Protein AF-M0QF74-F1 (afdb_monomer_lite)

Foldseek 3Di:
DPDDLFDPLLVLLLCLLVVLVVLCVVVVNNVRSVVSNCVSLVVSLVVCCVQVNNVLSVVLSCLSVVLNVQLVVVCVPVNNVVSSVVSSVVSSVSRRVRVD

Radius of gyration: 13.44 Å; chains: 1; bounding box: 32×22×44 Å

Organism: NCBI:txid1223545

pLDDT: mean 95.43, std 10.25, range [43.28, 98.75]

Secondary structure (DSSP, 8-state):
----SS-THHHHHHHHHHHHHHHHHHHS-HHHHHHHHHHHHHHHHHHHHHHT-HHHHHHHHHHHHHHHHHHHHHHHHH-HHHHHHHHHHHHHHHHHHH--

Structure (mmCIF, N/CA/C/O backbone):
data_AF-M0QF74-F1
#
_entry.id   AF-M0QF74-F1
#
loop_
_atom_site.group_PDB
_atom_site.id
_atom_site.type_symbol
_atom_site.label_atom_id
_atom_site.label_alt_id
_atom_site.label_comp_id
_atom_site.label_asym_id
_atom_site.label_entity_id
_atom_site.label_seq_id
_atom_site.pdbx_PDB_ins_code
_atom_site.Cartn_x
_atom_site.Cartn_y
_atom_site.Cartn_z
_atom_site.occupancy
_atom_site.B_iso_or_equiv
_atom_site.auth_seq_id
_atom_site.auth_comp_id
_atom_site.auth_asym_id
_atom_site.auth_atom_id
_atom_site.pdbx_PDB_model_num
ATOM 1 N N . MET A 1 1 ? 0.271 2.056 -28.461 1.00 43.28 1 MET A N 1
ATOM 2 C CA . MET A 1 1 ? 0.029 1.913 -27.009 1.00 43.28 1 MET A CA 1
ATOM 3 C C . MET A 1 1 ? -0.030 3.315 -26.438 1.00 43.28 1 MET A C 1
ATOM 5 O O . MET A 1 1 ? 0.976 4.007 -26.491 1.00 43.28 1 MET A O 1
ATOM 9 N N . VAL A 1 2 ? -1.209 3.779 -26.026 1.00 47.06 2 VAL A N 1
ATOM 10 C CA . VAL A 1 2 ? -1.350 5.092 -25.382 1.00 47.06 2 VAL A CA 1
ATOM 11 C C . VAL A 1 2 ? -0.651 4.984 -24.030 1.00 47.06 2 VAL A C 1
ATOM 13 O O . VAL A 1 2 ? -1.106 4.238 -23.166 1.00 47.06 2 VAL A O 1
ATOM 16 N N . GLY A 1 3 ? 0.505 5.630 -23.889 1.00 45.97 3 GLY A N 1
ATOM 17 C CA . GLY A 1 3 ? 1.227 5.679 -22.624 1.00 45.97 3 GLY A CA 1
ATOM 18 C C . GLY A 1 3 ? 0.364 6.408 -21.607 1.00 45.97 3 GLY A C 1
ATOM 19 O O . GLY A 1 3 ? 0.122 7.605 -21.746 1.00 45.97 3 GLY A O 1
ATOM 20 N N . MET A 1 4 ? -0.142 5.689 -20.607 1.00 57.38 4 MET A N 1
ATOM 21 C CA . MET A 1 4 ? -0.702 6.343 -19.432 1.00 57.38 4 MET A CA 1
ATOM 22 C C . MET A 1 4 ? 0.428 7.169 -18.819 1.00 57.38 4 MET A C 1
ATOM 24 O O . MET A 1 4 ? 1.495 6.631 -18.535 1.00 57.38 4 MET A O 1
ATOM 28 N N . ALA A 1 5 ? 0.203 8.466 -18.606 1.00 74.94 5 ALA A N 1
ATOM 29 C CA . ALA A 1 5 ? 1.170 9.361 -17.961 1.00 74.94 5 ALA A CA 1
ATOM 30 C C . ALA A 1 5 ? 1.545 8.923 -16.523 1.00 74.94 5 ALA A C 1
ATOM 32 O O . ALA A 1 5 ? 2.412 9.525 -15.896 1.00 74.94 5 ALA A O 1
ATOM 33 N N . VAL A 1 6 ? 0.888 7.879 -16.001 1.00 77.94 6 VAL A N 1
ATOM 34 C CA . VAL A 1 6 ? 1.096 7.266 -14.691 1.00 77.94 6 VAL A CA 1
ATOM 35 C C . VAL A 1 6 ? 0.990 5.744 -14.841 1.00 77.94 6 VAL A C 1
ATOM 37 O O . VAL A 1 6 ? 0.018 5.244 -15.408 1.00 77.94 6 VAL A O 1
ATOM 40 N N . ASP A 1 7 ? 1.980 5.008 -14.328 1.00 93.06 7 ASP A N 1
ATOM 41 C CA . ASP A 1 7 ? 1.989 3.539 -14.316 1.00 93.06 7 ASP A CA 1
ATOM 42 C C . ASP A 1 7 ? 0.746 2.984 -13.591 1.00 93.06 7 ASP A C 1
ATOM 44 O O . ASP A 1 7 ? 0.364 3.466 -12.522 1.00 93.06 7 ASP A O 1
ATOM 48 N N . VAL A 1 8 ? 0.111 1.952 -14.156 1.00 95.81 8 VAL A N 1
ATOM 49 C CA . VAL A 1 8 ? -1.116 1.334 -13.616 1.00 95.81 8 VAL A CA 1
ATOM 50 C C . VAL A 1 8 ? -0.934 0.761 -12.206 1.00 95.81 8 VAL A C 1
ATOM 52 O O . VAL A 1 8 ? -1.894 0.655 -11.446 1.00 95.81 8 VAL A O 1
ATOM 55 N N . THR A 1 9 ? 0.292 0.425 -11.813 1.00 97.50 9 THR A N 1
ATOM 56 C CA . THR A 1 9 ? 0.589 -0.055 -10.463 1.00 97.50 9 THR A CA 1
ATOM 57 C C . THR A 1 9 ? 0.405 1.031 -9.402 1.00 97.50 9 THR A C 1
ATOM 59 O O . THR A 1 9 ? 0.111 0.691 -8.261 1.00 97.50 9 THR A O 1
ATOM 62 N N . VAL A 1 10 ? 0.458 2.322 -9.759 1.00 97.75 10 VAL A N 1
ATOM 63 C CA . VAL A 1 10 ? 0.252 3.452 -8.831 1.00 97.75 10 VAL A CA 1
ATOM 64 C C . VAL A 1 10 ? -1.149 3.440 -8.198 1.00 97.75 10 VAL A C 1
ATOM 66 O O . VAL A 1 10 ? -1.242 3.384 -6.968 1.00 97.75 10 VAL A O 1
ATOM 69 N N . PRO A 1 11 ? -2.261 3.450 -8.963 1.00 97.88 11 PRO A N 1
ATOM 70 C CA . PRO A 1 11 ? -3.586 3.323 -8.364 1.00 97.88 11 PRO A CA 1
ATOM 71 C C . PRO A 1 11 ? -3.816 1.948 -7.723 1.00 97.88 11 PRO A C 1
ATOM 73 O O . PRO A 1 11 ? -4.575 1.862 -6.761 1.00 97.88 11 PRO A O 1
ATOM 76 N N . VAL A 1 12 ? -3.156 0.880 -8.189 1.00 98.44 12 VAL A N 1
ATOM 77 C CA . VAL A 1 12 ? -3.323 -0.468 -7.613 1.00 98.44 12 VAL A CA 1
ATOM 78 C C . VAL A 1 12 ? -2.725 -0.568 -6.212 1.00 98.44 12 VAL A C 1
ATOM 80 O O . VAL A 1 12 ? -3.396 -1.071 -5.310 1.00 98.44 12 VAL A O 1
ATOM 83 N N . VAL A 1 13 ? -1.514 -0.052 -5.973 1.00 98.50 13 VAL A N 1
ATOM 84 C CA . VAL A 1 13 ? -0.951 -0.031 -4.612 1.00 98.50 13 VAL A CA 1
ATOM 85 C C . VAL A 1 13 ? -1.791 0.846 -3.683 1.00 98.50 13 VAL A C 1
ATOM 87 O O . VAL A 1 13 ? -2.042 0.466 -2.538 1.00 98.50 13 VAL A O 1
ATOM 90 N N . ALA A 1 14 ? -2.311 1.971 -4.182 1.00 98.62 14 ALA A N 1
ATOM 91 C CA . ALA A 1 14 ? -3.192 2.825 -3.397 1.00 98.62 14 ALA A CA 1
ATOM 92 C C . ALA A 1 14 ? -4.499 2.107 -3.023 1.00 98.62 14 ALA A C 1
ATOM 94 O O . ALA A 1 14 ? -4.888 2.092 -1.853 1.00 98.62 14 ALA A O 1
ATOM 95 N N . ALA A 1 15 ? -5.129 1.439 -3.992 1.00 98.56 15 ALA A N 1
ATOM 96 C CA . ALA A 1 15 ? -6.319 0.626 -3.774 1.00 98.56 15 ALA A CA 1
ATOM 97 C C . ALA A 1 15 ? -6.053 -0.540 -2.814 1.00 98.56 15 ALA A C 1
ATOM 99 O O . ALA A 1 15 ? -6.907 -0.858 -1.995 1.00 98.56 15 ALA A O 1
ATOM 100 N N . GLY A 1 16 ? -4.871 -1.151 -2.852 1.00 98.62 16 GLY A N 1
ATOM 101 C CA . GLY A 1 16 ? -4.520 -2.226 -1.932 1.00 98.62 16 GLY A CA 1
ATOM 102 C C . GLY A 1 16 ? -4.429 -1.770 -0.470 1.00 98.62 16 GLY A C 1
ATOM 103 O O . GLY A 1 16 ? -4.944 -2.452 0.413 1.00 98.62 16 GLY A O 1
ATOM 104 N N . LEU A 1 17 ? -3.833 -0.601 -0.200 1.00 98.69 17 LEU A N 1
ATOM 105 C CA . LEU A 1 17 ? -3.731 -0.055 1.163 1.00 98.69 17 LEU A CA 1
ATOM 106 C C . LEU A 1 17 ? -5.080 0.469 1.672 1.00 98.69 17 LEU A C 1
ATOM 108 O O . LEU A 1 17 ? -5.539 0.075 2.746 1.00 98.69 17 LEU A O 1
ATOM 112 N N . VAL A 1 18 ? -5.740 1.324 0.888 1.00 98.75 18 VAL A N 1
ATOM 113 C CA . VAL A 1 18 ? -7.033 1.922 1.258 1.00 98.75 18 VAL A CA 1
ATOM 114 C C . VAL A 1 18 ? -8.128 0.861 1.281 1.00 98.75 18 VAL A C 1
ATOM 116 O O . VAL A 1 18 ? -8.867 0.748 2.258 1.00 98.75 18 VAL A O 1
ATOM 119 N N . GLY A 1 19 ? -8.215 0.059 0.223 1.00 98.31 19 GLY A N 1
ATOM 120 C CA . GLY A 1 19 ? -9.195 -1.010 0.073 1.00 98.31 19 GLY A CA 1
ATOM 121 C C . GLY A 1 19 ? -8.965 -2.151 1.055 1.00 98.31 19 GLY A C 1
ATOM 122 O O . GLY A 1 19 ? -9.935 -2.656 1.608 1.00 98.31 19 GLY A O 1
ATOM 123 N N . GLY A 1 20 ? -7.714 -2.512 1.356 1.00 98.25 20 GLY A N 1
ATOM 124 C CA . GLY A 1 20 ? -7.407 -3.509 2.384 1.00 98.25 20 GLY A CA 1
ATOM 125 C C . GLY A 1 20 ? -7.858 -3.059 3.772 1.00 98.25 20 GLY A C 1
ATOM 126 O O . GLY A 1 20 ? -8.514 -3.816 4.493 1.00 98.25 20 GLY A O 1
ATOM 127 N N . PHE A 1 21 ? -7.597 -1.797 4.127 1.00 98.31 21 PHE A N 1
ATOM 128 C CA . PHE A 1 21 ? -8.092 -1.224 5.376 1.00 98.31 21 PHE A CA 1
ATOM 129 C C . PHE A 1 21 ? -9.624 -1.158 5.417 1.00 98.31 21 PHE A C 1
ATOM 131 O O . PHE A 1 21 ? -10.229 -1.594 6.397 1.00 98.31 21 PHE A O 1
ATOM 138 N N . ALA A 1 22 ? -10.257 -0.654 4.355 1.00 98.50 22 ALA A N 1
ATOM 139 C CA . ALA A 1 22 ? -11.710 -0.559 4.254 1.00 98.50 22 ALA A CA 1
ATOM 140 C C . ALA A 1 22 ? -12.371 -1.941 4.353 1.00 98.50 22 ALA A C 1
ATOM 142 O O . ALA A 1 22 ? -13.299 -2.120 5.142 1.00 98.50 22 ALA A O 1
ATOM 143 N N . ALA A 1 23 ? -11.857 -2.932 3.621 1.00 98.44 23 ALA A N 1
ATOM 144 C CA . ALA A 1 23 ? -12.348 -4.302 3.648 1.00 98.44 23 ALA A CA 1
ATOM 145 C C . ALA A 1 23 ? -12.287 -4.870 5.066 1.00 98.44 23 ALA A C 1
ATOM 147 O O . ALA A 1 23 ? -13.312 -5.317 5.5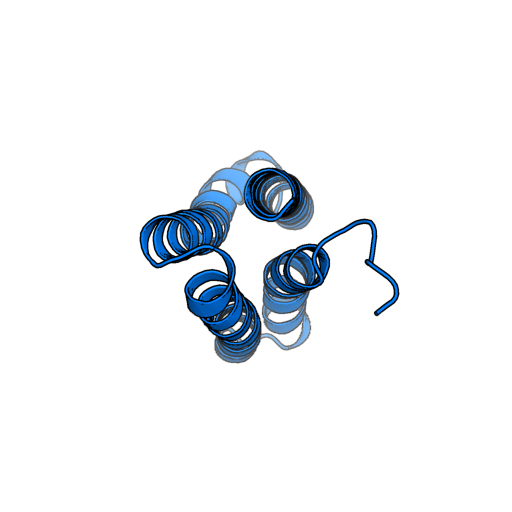76 1.00 98.44 23 ALA A O 1
ATOM 148 N N . ALA A 1 24 ? -11.140 -4.785 5.746 1.00 98.19 24 ALA A N 1
ATOM 149 C CA . ALA A 1 24 ? -11.017 -5.264 7.123 1.00 98.19 24 ALA A CA 1
ATOM 150 C C . ALA A 1 24 ? -11.944 -4.516 8.095 1.00 98.19 24 ALA A C 1
ATOM 152 O O . ALA A 1 24 ? -12.582 -5.139 8.943 1.00 98.19 24 ALA A O 1
ATOM 153 N N . ARG A 1 25 ? -12.038 -3.187 7.969 1.00 97.88 25 ARG A N 1
ATOM 154 C CA . ARG A 1 25 ? -12.821 -2.335 8.873 1.00 97.88 25 ARG A CA 1
ATOM 155 C C . ARG A 1 25 ? -14.321 -2.575 8.751 1.00 97.88 25 ARG A C 1
ATOM 157 O O . ARG A 1 25 ? -14.986 -2.688 9.774 1.00 97.88 25 ARG A O 1
ATOM 164 N N . TYR A 1 26 ? -14.849 -2.603 7.531 1.00 98.19 26 TYR A N 1
ATOM 165 C CA . TYR A 1 26 ? -16.294 -2.644 7.301 1.00 98.19 26 TYR A CA 1
ATOM 166 C C . TYR A 1 26 ? -16.863 -4.060 7.286 1.00 98.19 26 TYR A C 1
ATOM 168 O O . TYR A 1 26 ? -18.033 -4.237 7.601 1.00 98.19 26 TYR A O 1
ATOM 176 N N . SER A 1 27 ? -16.048 -5.071 6.978 1.00 98.19 27 SER A N 1
ATOM 177 C CA . SER A 1 27 ? -16.472 -6.471 7.111 1.00 98.19 27 SER A CA 1
ATOM 178 C C . SER A 1 27 ? -16.266 -7.043 8.516 1.00 98.19 27 SER A C 1
ATOM 180 O O . SER A 1 27 ? -16.821 -8.090 8.828 1.00 98.19 27 SER A O 1
ATOM 182 N N . GLY A 1 28 ? -15.414 -6.418 9.339 1.00 97.69 28 GLY A N 1
ATOM 183 C CA . GLY A 1 28 ? -14.943 -6.993 10.604 1.00 97.69 28 GLY A CA 1
ATOM 184 C C . GLY A 1 28 ? -13.967 -8.168 10.438 1.00 97.69 28 GLY A C 1
ATOM 185 O O . GLY A 1 28 ? -13.552 -8.760 11.432 1.00 97.69 28 GLY A O 1
ATOM 186 N N . ARG A 1 29 ? -13.575 -8.511 9.202 1.00 97.94 29 ARG A N 1
ATOM 187 C CA . ARG A 1 29 ? -12.751 -9.679 8.862 1.00 97.94 29 ARG A CA 1
ATOM 188 C C . ARG A 1 29 ? -11.357 -9.254 8.414 1.00 97.94 29 ARG A C 1
ATOM 190 O O . ARG A 1 29 ? -11.166 -8.733 7.314 1.00 97.94 29 ARG A O 1
ATOM 197 N N . ARG A 1 30 ? -10.356 -9.489 9.264 1.00 96.56 30 ARG A N 1
ATOM 198 C CA . ARG A 1 30 ? -8.956 -9.089 9.014 1.00 96.56 30 ARG A CA 1
ATOM 199 C C . ARG A 1 30 ? -8.355 -9.786 7.797 1.00 96.56 30 ARG A C 1
ATOM 201 O O . ARG A 1 30 ? -7.573 -9.182 7.067 1.00 96.56 30 ARG A O 1
ATOM 208 N N . GLU A 1 31 ? -8.752 -11.028 7.561 1.00 97.94 31 GLU A N 1
ATOM 209 C CA . GLU A 1 31 ? -8.315 -11.840 6.434 1.00 97.94 31 GLU A CA 1
ATOM 210 C C . GLU A 1 31 ? -8.718 -11.233 5.086 1.00 97.94 31 GLU A C 1
ATOM 212 O O . GLU A 1 31 ? -7.926 -11.277 4.150 1.00 97.94 31 GLU A O 1
ATOM 217 N N . LEU A 1 32 ? -9.884 -10.578 4.991 1.00 98.31 32 LEU A N 1
ATOM 218 C CA . LEU A 1 32 ? -10.306 -9.916 3.752 1.00 98.31 32 LEU A CA 1
ATOM 219 C C . LEU A 1 32 ? -9.400 -8.728 3.419 1.00 98.31 32 LEU A C 1
ATOM 221 O O . LEU A 1 32 ? -9.017 -8.552 2.265 1.00 98.31 32 LEU A O 1
ATOM 225 N N . GLY A 1 33 ? -8.995 -7.955 4.430 1.00 98.12 33 GLY A N 1
ATOM 226 C CA . GLY A 1 33 ? -8.012 -6.890 4.237 1.00 98.12 33 GLY A CA 1
ATOM 227 C C . GLY A 1 33 ? -6.656 -7.425 3.780 1.00 98.12 33 GLY A C 1
ATOM 228 O O . GLY A 1 33 ? -6.055 -6.871 2.862 1.00 98.12 33 GLY A O 1
ATOM 229 N N . GLY A 1 34 ? -6.209 -8.540 4.367 1.00 98.06 34 GLY A N 1
ATOM 230 C CA . GLY A 1 34 ? -4.977 -9.223 3.968 1.00 98.06 34 GLY A CA 1
ATOM 231 C C . GLY A 1 34 ? -5.013 -9.736 2.527 1.00 98.06 34 GLY A C 1
ATOM 232 O O . GLY A 1 34 ? -4.033 -9.578 1.807 1.00 98.06 34 GLY A O 1
ATOM 233 N N . ILE A 1 35 ? -6.146 -10.284 2.078 1.00 98.69 35 ILE A N 1
ATOM 234 C CA . ILE A 1 35 ? -6.330 -10.743 0.692 1.00 98.69 35 ILE A CA 1
ATOM 235 C C . ILE A 1 35 ? -6.215 -9.573 -0.289 1.00 98.69 35 ILE A C 1
ATOM 237 O O . ILE A 1 35 ? -5.492 -9.682 -1.277 1.00 98.69 35 ILE A O 1
ATOM 241 N N . VAL A 1 36 ? -6.878 -8.444 -0.015 1.00 98.62 36 VAL A N 1
ATOM 242 C CA . VAL A 1 36 ? -6.801 -7.248 -0.874 1.00 98.62 36 VAL A CA 1
ATOM 243 C C . VAL A 1 36 ? -5.372 -6.701 -0.930 1.00 98.62 36 VAL A C 1
ATOM 245 O O . VAL A 1 36 ? -4.859 -6.435 -2.018 1.00 98.62 36 VAL A O 1
ATOM 248 N N . LEU A 1 37 ? -4.711 -6.595 0.228 1.00 98.50 37 LEU A N 1
ATOM 249 C CA . LEU A 1 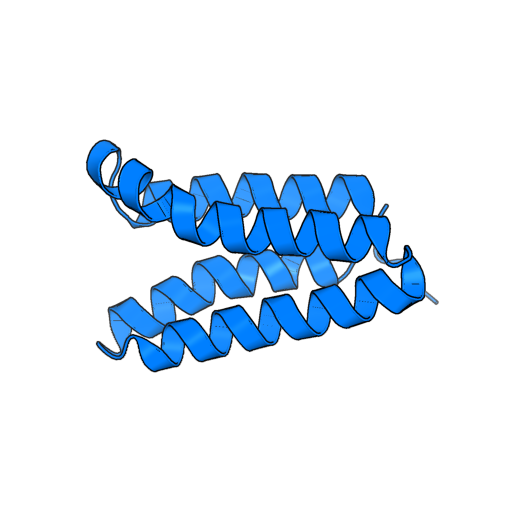37 ? -3.318 -6.160 0.342 1.00 98.50 37 LEU A CA 1
ATOM 250 C C . LEU A 1 37 ? -2.385 -7.073 -0.474 1.00 98.50 37 LEU A C 1
ATOM 252 O O . LEU A 1 37 ? -1.584 -6.600 -1.281 1.00 98.50 37 LEU A O 1
ATOM 256 N N . ALA A 1 38 ? -2.510 -8.391 -0.299 1.00 98.62 38 ALA A N 1
ATOM 257 C CA . ALA A 1 38 ? -1.672 -9.379 -0.970 1.00 98.62 38 ALA A CA 1
ATOM 258 C C . ALA A 1 38 ? -1.909 -9.416 -2.486 1.00 98.62 38 ALA A C 1
ATOM 260 O O . ALA A 1 38 ? -0.946 -9.500 -3.247 1.00 98.62 38 ALA A O 1
ATOM 261 N N . ALA A 1 39 ? -3.161 -9.314 -2.938 1.00 98.75 39 ALA A N 1
ATOM 262 C CA . ALA A 1 39 ? -3.494 -9.305 -4.359 1.00 98.75 39 ALA A CA 1
ATOM 263 C C . ALA A 1 39 ? -2.897 -8.081 -5.068 1.00 98.75 39 ALA A C 1
ATOM 265 O O . ALA A 1 39 ? -2.225 -8.226 -6.091 1.00 98.75 39 ALA A O 1
ATOM 266 N N . ALA A 1 40 ? -3.081 -6.888 -4.495 1.00 98.69 40 ALA A N 1
ATOM 267 C CA . ALA A 1 40 ? -2.542 -5.651 -5.050 1.00 98.69 40 ALA A CA 1
ATOM 268 C C . ALA A 1 40 ? -1.004 -5.636 -5.039 1.00 98.69 40 ALA A C 1
ATOM 270 O O . ALA A 1 40 ? -0.379 -5.374 -6.071 1.00 98.69 40 ALA A O 1
ATOM 271 N N . GLY A 1 41 ? -0.388 -5.957 -3.896 1.00 98.50 41 GLY A N 1
ATOM 272 C CA . GLY A 1 41 ? 1.068 -5.992 -3.751 1.00 98.50 41 GLY A CA 1
ATOM 273 C C . GLY A 1 41 ? 1.725 -7.061 -4.626 1.00 98.50 41 GLY A C 1
ATOM 274 O O . GLY A 1 41 ? 2.708 -6.780 -5.310 1.00 98.50 41 GLY A O 1
ATOM 275 N N . GLY A 1 42 ? 1.161 -8.271 -4.670 1.00 98.62 42 GLY A N 1
ATOM 276 C CA . GLY A 1 42 ? 1.686 -9.385 -5.461 1.00 98.62 42 GLY A CA 1
ATOM 277 C C . GLY A 1 42 ? 1.588 -9.146 -6.966 1.00 98.62 42 GLY A C 1
ATOM 278 O O . GLY A 1 42 ? 2.566 -9.358 -7.686 1.00 98.62 42 GLY A O 1
ATOM 279 N N . TRP A 1 43 ? 0.445 -8.646 -7.448 1.00 98.69 43 TRP A N 1
ATOM 280 C CA . TRP A 1 43 ? 0.293 -8.300 -8.862 1.00 98.69 43 TRP A CA 1
ATOM 281 C C . TRP A 1 43 ? 1.257 -7.185 -9.274 1.00 98.69 43 TRP A C 1
ATOM 283 O O . TRP A 1 43 ? 1.968 -7.333 -10.268 1.00 98.69 43 TRP A O 1
ATOM 293 N N . SER A 1 44 ? 1.345 -6.115 -8.479 1.00 98.56 44 SER A N 1
ATOM 294 C CA . SER A 1 44 ? 2.228 -4.981 -8.780 1.00 98.56 44 SER A CA 1
ATOM 295 C C . SER A 1 44 ? 3.700 -5.396 -8.757 1.00 98.56 44 SER A C 1
ATOM 297 O O . SER A 1 44 ? 4.445 -5.068 -9.674 1.00 98.56 44 SER A O 1
ATOM 299 N N . THR A 1 45 ? 4.103 -6.226 -7.789 1.00 98.69 45 THR A N 1
ATOM 300 C CA . THR A 1 45 ? 5.472 -6.766 -7.711 1.00 98.69 45 THR A CA 1
ATOM 301 C C . THR A 1 45 ? 5.825 -7.603 -8.929 1.00 98.69 45 THR A C 1
ATOM 303 O O . THR A 1 45 ? 6.919 -7.465 -9.475 1.00 98.69 45 THR A O 1
ATOM 306 N N . ARG A 1 46 ? 4.895 -8.439 -9.403 1.00 98.44 46 ARG A N 1
ATOM 307 C CA . ARG A 1 46 ? 5.091 -9.212 -10.632 1.00 98.44 46 ARG A CA 1
ATOM 308 C C . ARG A 1 46 ? 5.274 -8.300 -11.847 1.00 98.44 46 ARG A C 1
ATOM 310 O O . ARG A 1 46 ? 6.152 -8.571 -12.663 1.00 98.44 46 ARG A O 1
ATOM 317 N N . GLN A 1 47 ? 4.486 -7.228 -11.952 1.00 98.00 47 GLN A N 1
ATOM 318 C CA . GLN A 1 47 ? 4.643 -6.232 -13.016 1.00 98.00 47 GLN A CA 1
ATOM 319 C C . GLN A 1 47 ? 6.024 -5.571 -12.943 1.00 98.00 47 GLN A C 1
ATOM 321 O O . GLN A 1 47 ? 6.779 -5.654 -13.911 1.00 98.00 47 GLN A O 1
ATOM 326 N N . TRP A 1 48 ? 6.412 -5.023 -11.788 1.00 98.12 48 TRP A N 1
ATOM 327 C CA . TRP A 1 48 ? 7.713 -4.368 -11.605 1.00 98.12 48 TRP A CA 1
ATOM 328 C C . TRP A 1 48 ? 8.891 -5.301 -11.884 1.00 98.12 48 TRP A C 1
ATOM 330 O O . TRP A 1 48 ? 9.860 -4.882 -12.509 1.00 98.12 48 TRP A O 1
ATOM 340 N N . ALA A 1 49 ? 8.810 -6.571 -11.480 1.00 98.00 49 ALA A N 1
ATOM 341 C CA . ALA A 1 49 ? 9.870 -7.541 -11.746 1.00 98.00 49 ALA A CA 1
ATOM 342 C C . ALA A 1 49 ? 10.095 -7.733 -13.254 1.00 98.00 49 ALA A C 1
ATOM 344 O O . ALA A 1 49 ? 11.238 -7.864 -13.685 1.00 98.00 49 ALA A O 1
ATOM 345 N N . SER A 1 50 ? 9.019 -7.697 -14.047 1.00 96.56 50 SER A N 1
ATOM 346 C CA . SER A 1 50 ? 9.079 -7.846 -15.505 1.00 96.56 50 SER A CA 1
ATOM 347 C C . SER A 1 50 ? 9.454 -6.567 -16.261 1.00 96.56 50 SER A C 1
ATOM 349 O O . SER A 1 50 ? 10.048 -6.661 -17.330 1.00 96.56 50 SER A O 1
ATOM 351 N N . THR A 1 51 ? 9.132 -5.383 -15.729 1.00 95.69 51 THR A N 1
ATOM 352 C CA . THR A 1 51 ? 9.297 -4.105 -16.451 1.00 95.69 51 THR A CA 1
ATOM 353 C C . THR A 1 51 ? 10.440 -3.233 -15.933 1.00 95.69 51 THR A C 1
ATOM 355 O O . THR A 1 51 ? 10.996 -2.447 -16.694 1.00 95.69 51 THR A O 1
ATOM 358 N N . ARG A 1 52 ? 10.798 -3.349 -14.649 1.00 96.50 52 ARG A N 1
ATOM 359 C CA . ARG A 1 52 ? 11.803 -2.516 -13.958 1.00 96.50 52 ARG A CA 1
ATOM 360 C C . ARG A 1 52 ? 12.922 -3.332 -13.292 1.00 96.50 52 ARG A C 1
ATOM 362 O O . ARG A 1 52 ? 13.924 -2.762 -12.868 1.00 96.50 52 ARG A O 1
ATOM 369 N N . GLY A 1 53 ? 12.779 -4.657 -13.222 1.00 97.38 53 GLY A N 1
ATOM 370 C CA . GLY A 1 53 ? 13.777 -5.582 -12.685 1.00 97.38 53 GLY A CA 1
ATOM 371 C C . GLY A 1 53 ? 13.637 -5.876 -11.182 1.00 97.38 53 GLY A C 1
ATOM 372 O O . GLY A 1 53 ? 12.880 -5.215 -10.463 1.00 97.38 53 GLY A O 1
ATOM 373 N N . PRO A 1 54 ? 14.371 -6.887 -10.677 1.00 97.44 54 PRO A N 1
ATOM 374 C CA . PRO A 1 54 ? 14.152 -7.456 -9.345 1.00 97.44 54 PRO A CA 1
ATOM 375 C C . PRO A 1 54 ? 14.477 -6.494 -8.197 1.00 97.44 54 PRO A C 1
ATOM 377 O O . PRO A 1 54 ? 13.801 -6.526 -7.172 1.00 97.44 54 PRO A O 1
ATOM 380 N N . ALA A 1 55 ? 15.468 -5.613 -8.364 1.00 97.94 55 ALA A N 1
ATOM 381 C CA . ALA A 1 55 ? 15.834 -4.639 -7.336 1.00 97.94 55 ALA A CA 1
ATOM 382 C C . ALA A 1 55 ? 14.710 -3.617 -7.086 1.00 97.94 55 ALA A C 1
ATOM 384 O O . ALA A 1 55 ? 14.325 -3.391 -5.939 1.00 97.94 55 ALA A O 1
ATOM 385 N N . VAL A 1 56 ? 14.135 -3.051 -8.156 1.00 97.62 56 VAL A N 1
ATOM 386 C CA . VAL A 1 56 ? 13.007 -2.107 -8.059 1.00 97.62 56 VAL A CA 1
ATOM 387 C C . VAL A 1 56 ? 11.771 -2.810 -7.505 1.00 97.62 56 VAL A C 1
ATOM 389 O O . VAL A 1 56 ? 11.123 -2.287 -6.601 1.00 97.62 56 VAL A O 1
ATOM 392 N N . ALA A 1 57 ? 11.477 -4.019 -7.990 1.00 98.50 57 ALA A N 1
ATOM 393 C CA . ALA A 1 57 ? 10.343 -4.805 -7.517 1.00 98.50 57 ALA A CA 1
ATOM 394 C C . ALA A 1 57 ? 10.429 -5.114 -6.014 1.00 98.50 57 ALA A C 1
ATOM 396 O O . ALA A 1 57 ? 9.461 -4.900 -5.285 1.00 98.50 57 ALA A O 1
ATOM 397 N N . GLY A 1 58 ? 11.594 -5.569 -5.540 1.00 98.62 58 GLY A N 1
ATOM 398 C CA . GLY A 1 58 ? 11.828 -5.852 -4.125 1.00 98.62 58 GLY A CA 1
ATOM 399 C C . GLY A 1 58 ? 11.748 -4.598 -3.256 1.00 98.62 58 GLY A C 1
ATOM 400 O O . GLY A 1 58 ? 11.111 -4.625 -2.204 1.00 98.62 58 GLY A O 1
ATOM 401 N N . GLY A 1 59 ? 12.328 -3.485 -3.718 1.00 98.69 59 GLY A N 1
ATOM 402 C CA . GLY A 1 59 ? 12.261 -2.199 -3.025 1.00 98.69 59 GLY A CA 1
ATOM 403 C C . GLY A 1 59 ? 10.828 -1.691 -2.868 1.00 98.69 59 GLY A C 1
ATOM 404 O O . GLY A 1 59 ? 10.409 -1.378 -1.756 1.00 98.69 59 GLY A O 1
ATOM 405 N N . LEU A 1 60 ? 10.048 -1.680 -3.951 1.00 98.62 60 LEU A N 1
ATOM 406 C CA . LEU A 1 60 ? 8.652 -1.239 -3.926 1.00 98.62 60 LEU A CA 1
ATOM 407 C C . LEU A 1 60 ? 7.755 -2.167 -3.097 1.00 9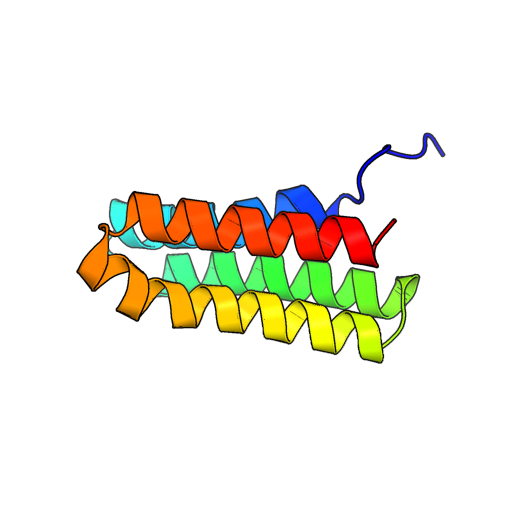8.62 60 LEU A C 1
ATOM 409 O O . LEU A 1 60 ? 6.900 -1.677 -2.358 1.00 98.62 60 LEU A O 1
ATOM 413 N N . LEU A 1 61 ? 7.971 -3.487 -3.140 1.00 98.75 61 LEU A N 1
ATOM 414 C CA . LEU A 1 61 ? 7.266 -4.423 -2.259 1.00 98.75 61 LEU A CA 1
ATOM 415 C C . LEU A 1 61 ? 7.594 -4.158 -0.784 1.00 98.75 61 LEU A C 1
ATOM 417 O O . LEU A 1 61 ? 6.691 -4.122 0.054 1.00 98.75 61 LEU A O 1
ATOM 421 N N . ALA A 1 62 ? 8.869 -3.937 -0.458 1.00 98.75 62 ALA A N 1
ATOM 422 C CA . ALA A 1 62 ? 9.289 -3.597 0.897 1.00 98.75 62 ALA A CA 1
ATOM 423 C C . ALA A 1 62 ? 8.680 -2.263 1.356 1.00 98.75 62 ALA A C 1
ATOM 425 O O . ALA A 1 62 ? 8.198 -2.176 2.484 1.00 98.75 62 ALA A O 1
ATOM 426 N N . THR A 1 63 ? 8.622 -1.249 0.485 1.00 98.75 63 THR A N 1
ATOM 427 C CA . THR A 1 63 ? 7.912 0.010 0.757 1.00 98.75 63 THR A CA 1
ATOM 428 C C . THR A 1 63 ? 6.433 -0.239 1.033 1.00 98.75 63 THR A C 1
ATOM 430 O O . THR A 1 63 ? 5.917 0.263 2.024 1.00 98.75 63 THR A O 1
ATOM 433 N N . TYR A 1 64 ? 5.761 -1.044 0.211 1.00 98.75 64 TYR A N 1
ATOM 434 C CA . TYR A 1 64 ? 4.337 -1.351 0.344 1.00 98.75 64 TYR A CA 1
ATOM 435 C C . TYR A 1 64 ? 4.000 -2.050 1.672 1.00 98.75 64 TYR A C 1
ATOM 437 O O . TYR A 1 64 ? 3.107 -1.624 2.408 1.00 98.75 64 TYR A O 1
ATOM 445 N N . LEU A 1 65 ? 4.753 -3.096 2.025 1.00 98.75 65 LEU A N 1
ATOM 446 C CA . LEU A 1 65 ? 4.565 -3.830 3.281 1.00 98.75 65 LEU A CA 1
ATOM 447 C C . LEU A 1 65 ? 5.019 -3.013 4.498 1.00 98.75 65 LEU A C 1
ATOM 449 O O . LEU A 1 65 ? 4.373 -3.043 5.547 1.00 98.75 65 LEU A O 1
ATOM 453 N N . GLY A 1 66 ? 6.096 -2.241 4.349 1.00 98.69 66 GLY A N 1
ATOM 454 C CA . GLY A 1 66 ? 6.570 -1.302 5.358 1.00 98.69 66 GLY A CA 1
ATOM 455 C C . GLY A 1 66 ? 5.539 -0.215 5.650 1.00 98.69 66 GLY A C 1
ATOM 456 O O . GLY A 1 66 ? 5.248 0.047 6.811 1.00 98.69 66 GLY A O 1
ATOM 457 N N . ALA A 1 67 ? 4.917 0.360 4.621 1.00 98.44 67 ALA A N 1
ATOM 458 C CA . ALA A 1 67 ? 3.833 1.333 4.732 1.00 98.44 67 ALA A CA 1
ATOM 459 C C . ALA A 1 67 ? 2.627 0.761 5.490 1.00 98.44 67 ALA A C 1
ATOM 461 O O . ALA A 1 67 ? 2.127 1.400 6.419 1.00 98.44 67 ALA A O 1
ATOM 462 N N . PHE A 1 68 ? 2.205 -0.464 5.159 1.00 98.38 68 PHE A N 1
ATOM 463 C CA . PHE A 1 68 ? 1.170 -1.176 5.908 1.00 98.38 68 PHE A CA 1
ATOM 464 C C . PHE A 1 68 ? 1.543 -1.316 7.394 1.00 98.38 68 PHE A C 1
ATOM 466 O O . PHE A 1 68 ? 0.771 -0.904 8.259 1.00 98.38 68 PHE A O 1
ATOM 473 N N . GLY A 1 69 ? 2.745 -1.807 7.707 1.00 97.50 69 GLY A N 1
ATOM 474 C CA . GLY A 1 69 ? 3.199 -1.978 9.091 1.00 97.50 69 GLY A CA 1
ATOM 475 C C . GLY A 1 69 ? 3.337 -0.659 9.865 1.00 97.50 69 GLY A C 1
ATOM 476 O O . GLY A 1 69 ? 2.864 -0.548 10.997 1.00 97.50 69 GLY A O 1
ATOM 477 N N . LEU A 1 70 ? 3.935 0.364 9.249 1.00 96.88 70 LEU A N 1
ATOM 478 C CA . LEU A 1 70 ? 4.147 1.695 9.835 1.00 96.88 70 LEU A CA 1
ATOM 479 C C . LEU A 1 70 ? 2.841 2.469 10.042 1.00 96.88 70 LEU A C 1
ATOM 481 O O . LEU A 1 70 ? 2.773 3.331 10.924 1.00 96.88 70 LEU A O 1
ATOM 485 N N . SER A 1 71 ? 1.785 2.139 9.297 1.00 97.31 71 SER A N 1
ATOM 486 C CA . SER A 1 71 ? 0.465 2.733 9.506 1.00 97.31 71 SER A CA 1
ATOM 487 C C . SER A 1 71 ? -0.074 2.469 10.916 1.00 97.31 71 SER A C 1
ATOM 489 O O . SER A 1 71 ? -0.777 3.312 11.461 1.00 97.31 71 SER A O 1
ATOM 491 N N . HIS A 1 72 ? 0.293 1.353 11.558 1.00 96.69 72 HIS A N 1
ATOM 492 C CA . HIS A 1 72 ? -0.220 0.975 12.877 1.00 96.69 72 HIS A CA 1
ATOM 493 C C . HIS A 1 72 ? 0.253 1.903 14.012 1.00 96.69 72 HIS A C 1
ATOM 495 O O . HIS A 1 72 ? -0.597 2.435 14.732 1.00 96.69 72 HIS A O 1
ATOM 501 N N . PRO A 1 73 ? 1.565 2.141 14.225 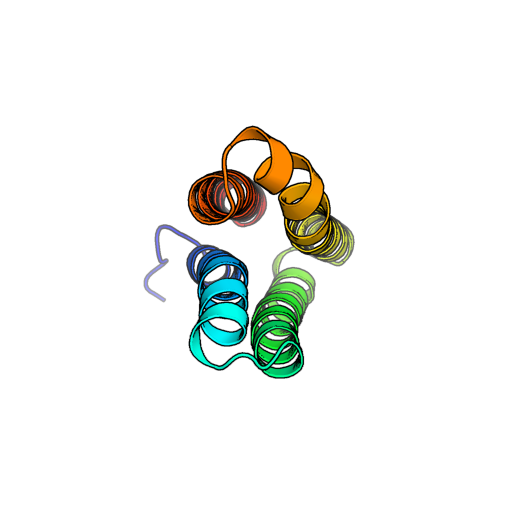1.00 97.81 73 PRO A N 1
ATOM 502 C CA . PRO A 1 73 ? 2.009 3.117 15.217 1.00 97.81 73 PRO A CA 1
ATOM 503 C C . PRO A 1 73 ? 1.586 4.545 14.854 1.00 97.81 73 PRO A C 1
ATOM 505 O O . PRO A 1 73 ? 1.291 5.327 15.757 1.00 97.81 73 PRO A O 1
ATOM 508 N N . LEU A 1 74 ? 1.500 4.885 13.562 1.00 97.56 74 LEU A N 1
ATOM 509 C CA . LEU A 1 74 ? 1.001 6.188 13.121 1.00 97.56 74 LEU A CA 1
ATOM 510 C C . LEU A 1 74 ? -0.484 6.372 13.472 1.00 97.56 74 LEU A C 1
ATOM 512 O O . LEU A 1 74 ? -0.869 7.417 13.992 1.00 97.56 74 LEU A O 1
ATOM 516 N N . ALA A 1 75 ? -1.303 5.335 13.294 1.00 97.62 75 ALA A N 1
ATOM 517 C CA . ALA A 1 75 ? -2.730 5.354 13.604 1.00 97.62 75 ALA A CA 1
ATOM 518 C C . ALA A 1 75 ? -3.013 5.630 15.084 1.00 97.62 75 ALA A C 1
ATOM 520 O O . ALA A 1 75 ? -4.029 6.242 15.403 1.00 97.62 75 ALA A O 1
ATOM 521 N N . LYS A 1 76 ? -2.102 5.249 15.990 1.00 97.88 76 LYS A N 1
ATOM 522 C CA . LYS A 1 76 ? -2.207 5.586 17.420 1.00 97.88 76 LYS A CA 1
ATOM 523 C C . LYS A 1 76 ? -2.066 7.087 17.693 1.00 97.88 76 LYS A C 1
ATOM 525 O O . LYS A 1 76 ? -2.546 7.5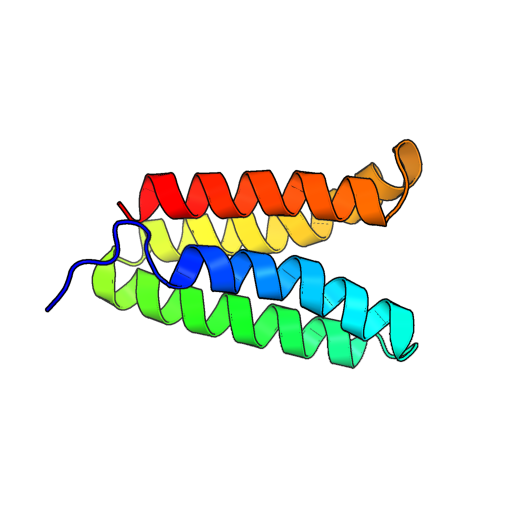51 18.718 1.00 97.88 76 LYS A O 1
ATOM 530 N N . LYS A 1 77 ? -1.392 7.829 16.807 1.00 97.75 77 LYS A N 1
ATOM 531 C CA . LYS A 1 77 ? -1.113 9.264 16.966 1.00 97.75 77 LYS A CA 1
ATOM 532 C C . LYS A 1 77 ? -2.142 10.147 16.268 1.00 97.75 77 LYS A C 1
ATOM 534 O O . LYS A 1 77 ? -2.524 11.171 16.815 1.00 97.75 77 LYS A O 1
ATOM 539 N N . VAL A 1 78 ? -2.562 9.765 15.060 1.00 98.19 78 VAL A N 1
ATOM 540 C CA . VAL A 1 78 ? -3.393 10.619 14.185 1.00 98.19 78 VAL A CA 1
ATOM 541 C C . VAL A 1 78 ? -4.726 9.985 13.784 1.00 98.19 78 VAL A C 1
ATOM 543 O O . VAL A 1 78 ? -5.490 10.574 13.029 1.00 98.19 78 VAL A O 1
ATOM 546 N N . GLY A 1 79 ? -5.024 8.781 14.275 1.00 98.31 79 GLY A N 1
ATOM 547 C CA . GLY A 1 79 ? -6.191 8.007 13.866 1.00 98.31 79 GLY A CA 1
ATOM 548 C C . GLY A 1 79 ? -5.946 7.161 12.614 1.00 98.31 79 GLY A C 1
ATOM 549 O O . GLY A 1 79 ? -5.021 7.389 11.833 1.00 98.31 79 GLY A O 1
ATOM 550 N N . ALA A 1 80 ? -6.793 6.146 12.428 1.00 97.62 80 ALA A N 1
ATOM 551 C CA . ALA A 1 80 ? -6.582 5.114 11.415 1.00 97.62 80 ALA A CA 1
ATOM 552 C C . ALA A 1 80 ? -6.696 5.636 9.972 1.00 97.62 80 ALA A C 1
ATOM 554 O O . ALA A 1 80 ? -5.794 5.410 9.172 1.00 97.62 80 ALA A O 1
ATOM 555 N N . TRP A 1 81 ? -7.764 6.369 9.642 1.00 98.12 81 TRP A N 1
ATOM 556 C CA . TRP A 1 81 ? -7.964 6.893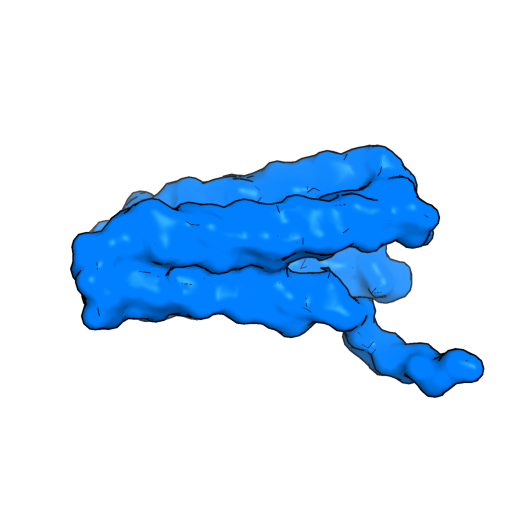 8.285 1.00 98.12 81 TRP A CA 1
ATOM 557 C C . TRP A 1 81 ? -6.877 7.890 7.851 1.00 98.12 81 TRP A C 1
ATOM 559 O O . TRP A 1 81 ? -6.328 7.700 6.764 1.00 98.12 81 TRP A O 1
ATOM 569 N N . PRO A 1 82 ? -6.485 8.885 8.676 1.00 98.44 82 PRO A N 1
ATOM 570 C CA . PRO A 1 82 ? -5.362 9.760 8.342 1.00 98.44 82 PRO A CA 1
ATOM 571 C C . PRO A 1 82 ? -4.046 8.999 8.160 1.00 98.44 82 PRO A C 1
ATOM 573 O O . PRO A 1 82 ? -3.332 9.244 7.190 1.00 98.44 82 PRO A O 1
ATOM 576 N N . ALA A 1 83 ? -3.743 8.031 9.034 1.00 98.56 83 ALA A N 1
ATOM 577 C CA . ALA A 1 83 ? -2.537 7.214 8.907 1.00 98.56 83 ALA A CA 1
ATOM 578 C C . ALA A 1 83 ? -2.504 6.425 7.589 1.00 98.56 83 ALA A C 1
ATOM 580 O O . ALA A 1 83 ? -1.488 6.450 6.896 1.00 98.56 83 ALA A O 1
ATOM 581 N N . VAL A 1 84 ? -3.616 5.780 7.214 1.00 98.50 84 VAL A N 1
ATOM 582 C CA . VAL A 1 84 ? -3.754 5.057 5.938 1.00 98.50 84 VAL A CA 1
ATOM 583 C C . VAL A 1 84 ? -3.582 6.006 4.754 1.00 98.50 84 VAL A C 1
ATOM 585 O O . VAL A 1 84 ? -2.848 5.677 3.825 1.00 98.50 84 VAL A O 1
ATOM 588 N N . GLY A 1 85 ? -4.192 7.194 4.795 1.00 98.69 85 GLY A N 1
ATOM 589 C CA . GLY A 1 85 ? -4.038 8.210 3.752 1.00 98.69 85 GLY A CA 1
ATOM 590 C C . GLY A 1 85 ? -2.582 8.646 3.560 1.00 98.69 85 GLY A C 1
ATOM 591 O O . GLY A 1 85 ? -2.095 8.661 2.431 1.00 98.69 85 GLY A O 1
ATOM 592 N N . ILE A 1 86 ? -1.862 8.913 4.655 1.00 98.69 86 ILE A N 1
ATOM 593 C CA . ILE A 1 86 ? -0.445 9.314 4.624 1.00 98.69 86 ILE A CA 1
ATOM 594 C C . ILE A 1 86 ? 0.418 8.218 3.996 1.00 98.69 86 ILE A C 1
ATOM 596 O O . ILE A 1 86 ? 1.134 8.477 3.029 1.00 98.69 86 ILE A O 1
ATOM 600 N N . VAL A 1 87 ? 0.350 6.986 4.512 1.00 98.56 87 VAL A N 1
ATOM 601 C CA . VAL A 1 87 ? 1.203 5.903 3.995 1.00 98.56 87 VAL A CA 1
ATOM 602 C C . VAL A 1 87 ? 0.837 5.531 2.557 1.00 98.56 87 VAL A C 1
ATOM 604 O O . VAL A 1 87 ? 1.716 5.169 1.778 1.00 98.56 87 VAL A O 1
ATOM 607 N N . THR A 1 88 ? -0.436 5.682 2.176 1.00 98.69 88 THR A N 1
ATOM 608 C CA . THR A 1 88 ? -0.903 5.492 0.798 1.00 98.69 88 THR A CA 1
ATOM 609 C C . THR A 1 88 ? -0.290 6.523 -0.137 1.00 98.69 88 THR A C 1
ATOM 611 O O . THR A 1 88 ? 0.259 6.146 -1.169 1.00 98.69 88 THR A O 1
ATOM 614 N N . ALA A 1 89 ? -0.335 7.807 0.228 1.00 98.56 89 ALA A N 1
ATOM 615 C CA . ALA A 1 89 ? 0.241 8.879 -0.576 1.00 98.56 89 ALA A CA 1
ATOM 616 C C . ALA A 1 89 ? 1.751 8.686 -0.772 1.00 98.56 89 ALA A C 1
ATOM 618 O O . ALA A 1 89 ? 2.236 8.774 -1.898 1.00 98.56 89 ALA A O 1
ATOM 619 N N . VAL A 1 90 ? 2.476 8.343 0.301 1.00 98.56 90 VAL A N 1
ATOM 620 C CA . VAL A 1 90 ? 3.915 8.038 0.236 1.00 98.56 90 VAL A CA 1
ATOM 621 C C . VAL A 1 90 ? 4.175 6.865 -0.708 1.00 98.56 90 VAL A C 1
ATOM 623 O O . VAL A 1 90 ? 4.969 6.988 -1.634 1.00 98.56 90 VAL A O 1
ATOM 626 N N . THR A 1 91 ? 3.462 5.753 -0.532 1.00 98.69 91 THR A N 1
ATOM 627 C CA . THR A 1 91 ? 3.649 4.541 -1.345 1.00 98.69 91 THR A CA 1
ATOM 628 C C . THR A 1 91 ? 3.342 4.786 -2.823 1.00 98.69 91 THR A C 1
ATOM 630 O O . THR A 1 91 ? 4.106 4.363 -3.693 1.00 98.69 91 THR A O 1
ATOM 633 N N . ALA A 1 92 ? 2.250 5.491 -3.126 1.00 98.31 92 ALA A N 1
ATOM 634 C CA . ALA A 1 92 ? 1.866 5.832 -4.492 1.00 98.31 92 ALA A CA 1
ATOM 635 C C . ALA A 1 92 ? 2.892 6.768 -5.150 1.00 98.31 92 ALA A C 1
ATOM 637 O O . ALA A 1 92 ? 3.277 6.537 -6.295 1.00 98.31 92 ALA A O 1
ATOM 638 N N . ALA A 1 93 ? 3.388 7.773 -4.419 1.00 98.06 93 ALA A N 1
ATOM 639 C CA . ALA A 1 93 ? 4.419 8.685 -4.908 1.00 98.06 93 ALA A CA 1
ATOM 640 C C . ALA A 1 93 ? 5.749 7.964 -5.174 1.00 98.06 93 ALA A C 1
ATOM 642 O O . ALA A 1 93 ? 6.354 8.167 -6.225 1.00 98.06 93 ALA A O 1
ATOM 643 N N . THR A 1 94 ? 6.186 7.081 -4.269 1.00 98.12 94 THR A N 1
ATOM 644 C CA . THR A 1 94 ? 7.388 6.256 -4.473 1.00 98.12 94 THR A CA 1
ATOM 645 C C . THR A 1 94 ? 7.230 5.335 -5.678 1.00 98.12 94 THR A C 1
ATOM 647 O O . THR A 1 94 ? 8.148 5.236 -6.488 1.00 98.12 94 THR A O 1
ATOM 650 N N . THR A 1 95 ? 6.057 4.713 -5.836 1.00 97.94 95 THR A N 1
ATOM 651 C CA . THR A 1 95 ? 5.749 3.874 -7.002 1.00 97.94 95 THR A CA 1
ATOM 652 C C . THR A 1 95 ? 5.862 4.699 -8.278 1.00 97.94 95 THR A C 1
ATOM 654 O O . THR A 1 95 ? 6.698 4.388 -9.115 1.00 97.94 95 THR A O 1
ATOM 657 N N . ALA A 1 96 ? 5.148 5.824 -8.374 1.00 96.69 96 ALA A N 1
ATOM 658 C CA . ALA A 1 96 ? 5.192 6.704 -9.542 1.00 96.69 96 ALA A CA 1
ATOM 659 C C . ALA A 1 96 ? 6.613 7.193 -9.877 1.00 96.69 96 ALA A C 1
ATOM 661 O O . ALA A 1 96 ? 6.984 7.277 -11.046 1.00 96.69 96 ALA A O 1
ATOM 662 N N . ALA A 1 97 ? 7.432 7.496 -8.866 1.00 96.25 97 ALA A N 1
ATOM 663 C CA . ALA A 1 97 ? 8.802 7.963 -9.060 1.00 96.25 97 ALA A CA 1
ATOM 664 C C . ALA A 1 97 ? 9.751 6.884 -9.608 1.00 96.25 97 ALA A C 1
ATOM 666 O O . ALA A 1 97 ? 10.705 7.229 -10.310 1.00 96.25 97 ALA A O 1
ATOM 667 N N . LEU A 1 98 ? 9.507 5.610 -9.284 1.00 96.06 98 LEU A N 1
ATOM 668 C CA . LEU A 1 98 ? 10.343 4.469 -9.677 1.00 96.06 98 LEU A CA 1
ATOM 669 C C . LEU A 1 98 ? 9.809 3.715 -10.902 1.00 96.06 98 LEU A C 1
ATOM 671 O O . LEU A 1 98 ? 10.544 2.940 -11.514 1.00 96.06 98 LEU A O 1
ATOM 675 N N . THR A 1 99 ? 8.551 3.948 -11.273 1.00 94.62 99 THR A N 1
ATOM 676 C CA . THR A 1 99 ? 7.896 3.334 -12.435 1.00 94.62 99 THR A CA 1
ATOM 677 C C . THR A 1 99 ? 7.585 4.329 -13.551 1.00 94.62 99 THR A C 1
ATOM 679 O O . THR A 1 99 ? 6.852 3.978 -14.474 1.00 94.62 99 THR A O 1
ATOM 682 N N . ARG A 1 100 ? 8.114 5.552 -13.482 1.00 83.56 100 ARG A N 1
ATOM 683 C CA . ARG A 1 100 ? 8.170 6.478 -14.623 1.00 83.56 100 ARG A CA 1
ATOM 684 C C . ARG A 1 100 ? 9.226 6.022 -15.623 1.00 83.56 100 ARG A C 1
ATOM 686 O O . ARG A 1 100 ? 10.328 5.605 -15.205 1.00 83.56 100 ARG A O 1
#

Sequence (100 aa):
MVGMAVDVTVPVVAAGLVGGFAAARYSGRRELGGIVLAAAGGWSTRQWASTRGPAVAGGLLATYLGAFGLSHPLAKKVGAWPAVGIVTAVTAATTAALTR